Protein AF-A0A2K5R2P2-F1 (afdb_monomer_lite)

Foldseek 3Di:
DDWAAALVRDIDAEAEPDDDPDDDDAHWDADDDDHGHDPDTDHDDDPPHDDNRNVVVVDPPPPPDDD

Structure (mmCIF, N/CA/C/O backbone):
data_AF-A0A2K5R2P2-F1
#
_entry.id   AF-A0A2K5R2P2-F1
#
loop_
_atom_site.group_PDB
_atom_site.id
_atom_site.type_symbol
_atom_site.label_atom_id
_atom_site.label_alt_id
_atom_site.label_comp_id
_atom_site.label_asym_id
_atom_site.label_entity_id
_atom_site.label_seq_id
_atom_site.pdbx_PDB_ins_code
_atom_site.Cartn_x
_atom_site.Cartn_y
_atom_site.Cartn_z
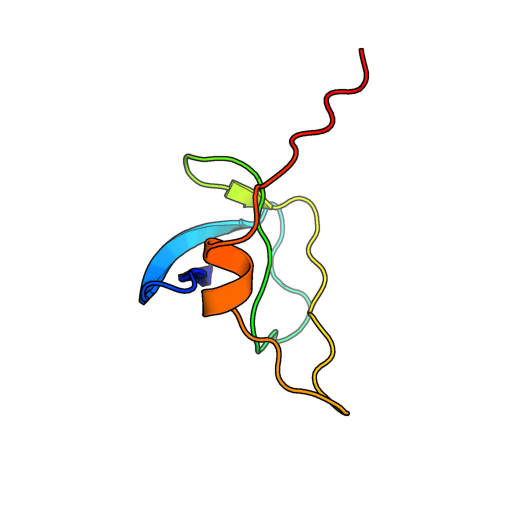_atom_site.occupancy
_atom_site.B_iso_or_equiv
_atom_site.auth_seq_id
_atom_site.auth_comp_id
_atom_site.auth_asym_id
_atom_site.auth_atom_id
_atom_site.pdbx_PDB_model_num
ATOM 1 N N . MET A 1 1 ? -6.901 11.023 -0.758 1.00 73.50 1 MET A N 1
ATOM 2 C CA . MET A 1 1 ? -5.539 10.696 -1.230 1.00 73.50 1 MET A CA 1
ATOM 3 C C . MET A 1 1 ? -4.755 10.134 -0.062 1.00 73.50 1 MET A C 1
ATOM 5 O O . MET A 1 1 ? -4.785 10.744 1.000 1.00 73.50 1 MET A O 1
ATOM 9 N N . PHE A 1 2 ? -4.076 9.007 -0.247 1.00 78.25 2 PHE A N 1
ATOM 10 C CA . PHE A 1 2 ? -3.147 8.445 0.738 1.00 78.25 2 PHE A CA 1
ATOM 11 C C . PHE A 1 2 ? -1.874 7.947 0.044 1.00 78.25 2 PHE A C 1
ATOM 13 O O . PHE A 1 2 ? -1.828 7.848 -1.183 1.00 78.25 2 PHE A O 1
ATOM 20 N N . ILE A 1 3 ? -0.826 7.688 0.826 1.00 82.31 3 ILE A N 1
ATOM 21 C CA . ILE A 1 3 ? 0.488 7.266 0.329 1.00 82.31 3 ILE A CA 1
ATOM 22 C C . ILE A 1 3 ? 0.724 5.810 0.720 1.00 82.31 3 ILE A C 1
ATOM 24 O O . ILE A 1 3 ? 0.505 5.444 1.872 1.00 82.31 3 ILE A O 1
ATOM 28 N N . LEU A 1 4 ? 1.193 5.002 -0.228 1.00 84.38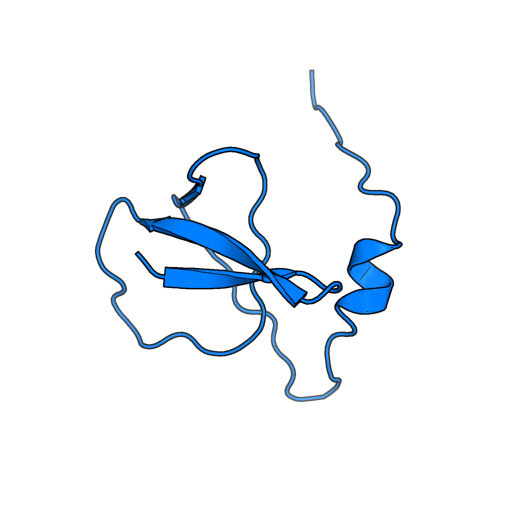 4 LEU A N 1
ATOM 29 C CA . LEU A 1 4 ? 1.692 3.650 0.022 1.00 84.38 4 LEU A CA 1
ATOM 30 C C . LEU A 1 4 ? 3.195 3.605 -0.243 1.00 84.38 4 LEU A C 1
ATOM 32 O O . LEU A 1 4 ? 3.670 4.258 -1.171 1.00 84.38 4 LEU A O 1
ATOM 36 N N . SER A 1 5 ? 3.927 2.820 0.540 1.00 82.25 5 SER A N 1
ATOM 37 C CA . SER A 1 5 ? 5.342 2.527 0.296 1.00 82.25 5 SER A CA 1
ATOM 38 C C . SER A 1 5 ? 5.483 1.117 -0.275 1.00 82.25 5 SER A C 1
ATOM 40 O O . SER A 1 5 ? 4.840 0.190 0.216 1.00 82.25 5 SER A O 1
ATOM 42 N N . ASP A 1 6 ? 6.301 0.952 -1.313 1.00 82.00 6 ASP A N 1
ATOM 43 C CA . ASP A 1 6 ? 6.650 -0.362 -1.858 1.00 82.00 6 ASP A CA 1
ATOM 44 C C . ASP A 1 6 ? 7.711 -1.083 -0.999 1.00 82.00 6 ASP A C 1
ATOM 46 O O . ASP A 1 6 ? 8.191 -0.554 0.007 1.00 82.00 6 ASP A O 1
ATOM 50 N N . GLY A 1 7 ? 8.090 -2.306 -1.391 1.00 80.38 7 GLY A N 1
ATOM 51 C CA . GLY A 1 7 ? 9.089 -3.116 -0.677 1.00 80.38 7 GLY A CA 1
ATOM 52 C C . GLY A 1 7 ? 10.513 -2.557 -0.682 1.00 80.38 7 GLY A C 1
ATOM 53 O O . GLY A 1 7 ? 11.360 -3.065 0.046 1.00 80.38 7 GLY A O 1
ATOM 54 N N . GLU A 1 8 ? 10.777 -1.504 -1.456 1.00 83.38 8 GLU A N 1
ATOM 55 C CA . GLU A 1 8 ? 12.042 -0.763 -1.477 1.00 83.38 8 GLU A CA 1
ATOM 56 C C . GLU A 1 8 ? 11.941 0.566 -0.703 1.00 83.38 8 GLU A C 1
ATOM 58 O O . GLU A 1 8 ? 12.903 1.335 -0.655 1.00 83.38 8 GLU A O 1
ATOM 63 N N . GLY A 1 9 ? 10.784 0.855 -0.096 1.00 82.56 9 GLY A N 1
ATOM 64 C CA . GLY A 1 9 ? 10.520 2.088 0.641 1.00 82.56 9 GLY A CA 1
ATOM 65 C C . GLY A 1 9 ? 10.208 3.294 -0.249 1.00 82.56 9 GLY A C 1
ATOM 66 O O . GLY A 1 9 ? 10.218 4.427 0.236 1.00 82.56 9 GLY A O 1
ATOM 67 N N . LYS A 1 10 ? 9.937 3.094 -1.546 1.00 83.06 10 LYS A N 1
ATOM 68 C CA . LYS A 1 10 ? 9.524 4.177 -2.445 1.00 83.06 10 LYS A CA 1
ATOM 69 C C . LYS A 1 10 ? 8.030 4.410 -2.324 1.00 83.06 10 LYS A C 1
ATOM 71 O O . LYS A 1 10 ? 7.232 3.478 -2.284 1.00 83.06 10 LYS A O 1
ATOM 76 N N . ASN A 1 11 ? 7.655 5.681 -2.318 1.00 83.00 11 ASN A N 1
ATOM 77 C CA . ASN A 1 11 ? 6.277 6.092 -2.100 1.00 83.00 11 ASN A CA 1
ATOM 78 C C . ASN A 1 11 ? 5.513 6.252 -3.419 1.00 83.00 11 ASN A C 1
ATOM 80 O O . ASN A 1 11 ? 5.998 6.883 -4.360 1.00 83.00 11 ASN A O 1
ATOM 84 N N . GLY A 1 12 ? 4.285 5.743 -3.448 1.00 80.06 12 GLY A N 1
ATOM 85 C CA . GLY A 1 12 ? 3.281 5.975 -4.479 1.00 80.06 12 GLY A CA 1
ATOM 86 C C . GLY A 1 12 ? 2.075 6.712 -3.899 1.00 80.06 12 GLY A C 1
ATOM 87 O O . GLY A 1 12 ? 1.626 6.412 -2.794 1.00 80.06 12 GLY A O 1
ATOM 88 N N . SER A 1 13 ? 1.551 7.688 -4.640 1.00 79.44 13 SER A N 1
ATOM 89 C CA . SER A 1 13 ? 0.314 8.387 -4.272 1.00 79.44 13 SER A CA 1
ATOM 90 C C . SER A 1 13 ? -0.896 7.677 -4.867 1.00 79.44 13 SER A C 1
ATOM 92 O O . SER A 1 13 ? -0.913 7.384 -6.065 1.00 79.44 13 SER A O 1
ATOM 94 N N . ILE A 1 14 ? -1.898 7.424 -4.025 1.00 79.81 14 ILE A N 1
ATOM 95 C CA . ILE A 1 14 ? -3.175 6.825 -4.405 1.00 79.81 14 ILE A CA 1
ATOM 96 C C . ILE A 1 14 ? -4.267 7.882 -4.278 1.00 79.81 14 ILE A C 1
ATOM 98 O O . ILE A 1 14 ? -4.500 8.447 -3.201 1.00 79.81 14 ILE A O 1
ATOM 102 N N . GLU A 1 15 ? -4.947 8.139 -5.387 1.00 80.75 15 GLU A N 1
ATOM 103 C CA . GLU A 1 15 ? -6.135 8.978 -5.437 1.00 80.75 15 GLU A CA 1
ATOM 104 C C . GLU A 1 15 ? -7.368 8.079 -5.394 1.00 80.75 15 GLU A C 1
ATOM 106 O O . GLU A 1 15 ? -7.400 7.015 -6.002 1.00 80.75 15 GLU A O 1
ATOM 111 N N . LEU A 1 16 ? -8.381 8.472 -4.633 1.00 72.94 16 LEU A N 1
ATOM 112 C CA . LEU A 1 16 ? -9.629 7.721 -4.540 1.00 72.94 16 LEU A CA 1
ATOM 113 C C . LEU A 1 16 ? -10.704 8.498 -5.282 1.00 72.94 16 LEU A C 1
ATOM 115 O O . LEU A 1 16 ? -10.712 9.729 -5.218 1.00 72.94 16 LEU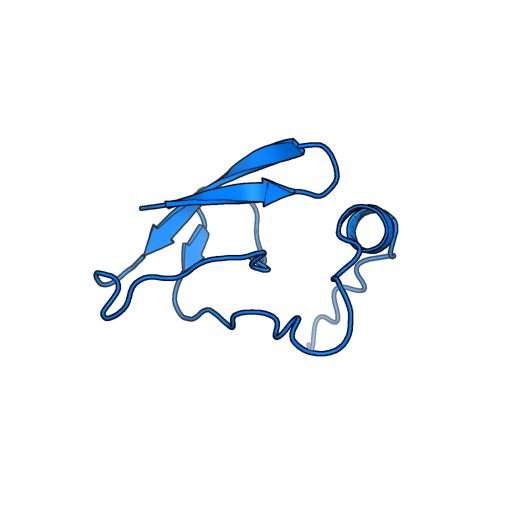 A O 1
ATOM 119 N N . MET A 1 17 ? -11.610 7.785 -5.949 1.00 73.75 17 MET A N 1
ATOM 120 C CA . MET A 1 17 ? -12.788 8.423 -6.541 1.00 73.75 17 MET A CA 1
ATOM 121 C C . MET A 1 17 ? -13.744 8.960 -5.470 1.00 73.75 17 MET A C 1
ATOM 123 O O . MET A 1 17 ? -14.329 10.023 -5.653 1.00 73.75 17 MET A O 1
ATOM 127 N N . GLU A 1 18 ? -13.848 8.264 -4.337 1.00 75.38 18 GLU A N 1
ATOM 128 C CA . GLU A 1 18 ? -14.665 8.654 -3.187 1.00 75.38 18 GLU A CA 1
ATOM 129 C C . GLU A 1 18 ? -13.821 8.633 -1.896 1.00 75.38 18 GLU A C 1
ATOM 131 O O . GLU A 1 18 ? -12.775 7.979 -1.857 1.00 75.38 18 GLU A O 1
ATOM 136 N N . PRO A 1 19 ? -14.195 9.384 -0.845 1.00 75.38 19 PRO A N 1
ATOM 137 C CA . PRO A 1 19 ? -13.498 9.335 0.442 1.00 75.38 19 PRO A CA 1
ATOM 138 C C . PRO A 1 19 ? -13.464 7.916 1.034 1.00 75.38 19 PRO A C 1
ATOM 140 O O . PRO A 1 19 ? -14.305 7.087 0.712 1.00 75.38 19 PRO A O 1
ATOM 143 N N . LEU A 1 20 ? -12.503 7.639 1.921 1.00 70.50 20 LEU A N 1
ATOM 144 C CA . LEU A 1 20 ? -12.506 6.387 2.684 1.00 70.50 20 LEU A CA 1
ATOM 145 C C . LEU A 1 20 ? -13.651 6.408 3.697 1.00 70.50 20 LEU A C 1
ATOM 147 O O . LEU A 1 20 ? -13.746 7.350 4.485 1.00 70.50 20 LEU A O 1
ATOM 151 N N . ASP A 1 21 ? -14.457 5.352 3.708 1.00 73.62 21 ASP A N 1
ATOM 152 C CA . ASP A 1 21 ? -15.506 5.165 4.714 1.00 73.62 21 ASP A CA 1
ATOM 153 C C . ASP A 1 21 ? -14.932 4.746 6.080 1.00 73.62 21 ASP A C 1
ATOM 155 O O . ASP A 1 21 ? -15.506 5.058 7.123 1.00 73.62 21 ASP A O 1
ATOM 159 N N . GLU A 1 22 ? -13.774 4.071 6.083 1.00 71.75 22 GLU A N 1
ATOM 160 C CA . GLU A 1 22 ? -13.112 3.533 7.277 1.00 71.75 22 GLU A CA 1
ATOM 161 C C . GLU A 1 22 ? -11.598 3.805 7.271 1.00 71.75 22 GLU A C 1
ATOM 163 O O . GLU A 1 22 ? -10.970 3.960 6.219 1.00 71.75 22 GLU A O 1
ATOM 168 N N . GLU A 1 23 ? -10.990 3.858 8.461 1.00 71.00 23 GLU A N 1
ATOM 169 C CA . GLU A 1 23 ? -9.538 3.980 8.600 1.00 71.00 23 GLU A CA 1
ATOM 170 C C . GLU A 1 23 ? -8.855 2.680 8.159 1.00 71.00 23 GLU A C 1
ATOM 172 O O . GLU A 1 23 ? -9.115 1.604 8.696 1.00 71.00 23 GLU A O 1
ATOM 177 N N . ILE A 1 24 ? -7.953 2.788 7.186 1.00 72.38 24 ILE A N 1
ATOM 178 C CA . ILE A 1 24 ? -7.174 1.660 6.672 1.00 72.38 24 ILE A CA 1
ATOM 179 C C . ILE A 1 24 ? -5.749 1.712 7.220 1.00 72.38 24 ILE A C 1
ATOM 181 O O . ILE A 1 24 ? -5.125 2.771 7.271 1.00 72.38 24 ILE A O 1
ATOM 185 N N . SER A 1 25 ? -5.211 0.555 7.602 1.00 66.56 25 SER A N 1
ATOM 186 C CA . SER A 1 25 ? -3.815 0.402 8.027 1.00 66.56 25 SER A CA 1
ATOM 187 C C . SER A 1 25 ? -3.185 -0.839 7.383 1.00 66.56 25 SER A C 1
ATOM 189 O O . SER A 1 25 ? -3.888 -1.753 6.969 1.00 66.56 25 SER A O 1
ATOM 191 N N . GLY A 1 26 ? -1.860 -0.876 7.238 1.00 64.94 26 GLY A N 1
ATOM 192 C CA . GLY A 1 26 ? -1.149 -1.997 6.603 1.00 64.94 26 GLY A CA 1
ATOM 193 C C . GLY A 1 26 ? -0.788 -1.781 5.126 1.00 64.94 26 GLY A C 1
ATOM 194 O O . GLY A 1 26 ? -0.791 -0.658 4.622 1.00 64.94 26 GLY A O 1
ATOM 195 N N . ILE A 1 27 ? -0.401 -2.865 4.446 1.00 57.38 27 ILE A N 1
ATOM 196 C CA . ILE A 1 27 ? 0.209 -2.843 3.105 1.00 57.38 27 ILE A CA 1
ATOM 197 C C . ILE A 1 27 ? -0.852 -3.120 2.028 1.00 57.38 27 ILE A C 1
ATOM 199 O O . ILE A 1 27 ? -1.557 -4.128 2.080 1.00 57.38 27 ILE A O 1
ATOM 203 N N . GLY A 1 28 ? -0.964 -2.227 1.040 1.00 54.62 28 GLY A N 1
ATOM 204 C CA . GLY A 1 28 ? -1.926 -2.322 -0.063 1.00 54.62 28 GLY A CA 1
ATOM 205 C C . GLY A 1 28 ? -1.256 -2.559 -1.418 1.00 54.62 28 GLY A C 1
ATOM 206 O O . GLY A 1 28 ? -0.201 -1.998 -1.709 1.00 54.62 28 GLY A O 1
ATOM 207 N N . ARG A 1 29 ? -1.885 -3.371 -2.276 1.00 53.12 29 ARG A N 1
ATOM 208 C CA . ARG A 1 29 ? -1.479 -3.546 -3.679 1.00 53.12 29 ARG A CA 1
ATOM 209 C C . ARG A 1 29 ? -2.254 -2.571 -4.555 1.00 53.12 29 ARG A C 1
ATOM 211 O O . ARG A 1 29 ? -3.479 -2.616 -4.589 1.00 53.12 29 ARG A O 1
ATOM 218 N N . ALA A 1 30 ? -1.539 -1.773 -5.334 1.00 51.44 30 ALA A N 1
ATOM 219 C CA . ALA A 1 30 ? -2.123 -0.965 -6.389 1.00 51.44 30 ALA A CA 1
ATOM 220 C C . ALA A 1 30 ? -1.484 -1.341 -7.733 1.00 51.44 30 ALA A C 1
ATOM 222 O O . ALA A 1 30 ? -0.266 -1.470 -7.832 1.00 51.44 30 ALA A O 1
ATOM 223 N N . ASN A 1 31 ? -2.307 -1.595 -8.749 1.00 42.03 31 ASN A N 1
ATOM 224 C CA . ASN A 1 31 ? -1.845 -1.924 -10.095 1.00 42.03 31 ASN A CA 1
ATOM 225 C C . ASN A 1 31 ? -1.934 -0.650 -10.956 1.00 42.03 31 ASN A C 1
ATOM 227 O O . ASN A 1 31 ? -2.940 0.046 -10.859 1.00 42.03 31 ASN A O 1
ATOM 231 N N . CYS A 1 32 ? -0.921 -0.390 -11.794 1.00 41.09 32 CYS A N 1
ATOM 232 C CA . CYS A 1 32 ? -0.779 0.727 -12.758 1.00 41.09 32 CYS A CA 1
ATOM 233 C C . CYS A 1 32 ? 0.023 1.972 -12.290 1.00 41.09 32 CYS A C 1
ATOM 235 O O . CYS A 1 32 ? -0.063 2.417 -11.153 1.00 41.09 32 CYS A O 1
ATOM 237 N N . LYS A 1 33 ? 0.857 2.522 -13.192 1.00 44.19 33 LYS A N 1
ATOM 238 C CA . LYS A 1 33 ? 1.754 3.681 -12.976 1.00 44.19 33 LYS A CA 1
ATOM 239 C C . LYS A 1 33 ? 1.088 5.004 -13.391 1.00 44.19 33 LYS A C 1
ATOM 241 O O . LYS A 1 33 ? 0.385 5.028 -14.393 1.00 44.19 33 LYS A O 1
ATOM 246 N N . ALA A 1 34 ? 1.476 6.085 -12.696 1.00 47.88 34 ALA A N 1
ATOM 247 C CA . ALA A 1 34 ? 0.886 7.436 -12.683 1.00 47.88 34 ALA A CA 1
ATOM 248 C C . ALA A 1 34 ? -0.444 7.478 -11.912 1.00 47.88 34 ALA A C 1
ATOM 250 O O . ALA A 1 34 ? -1.262 6.593 -12.113 1.00 47.88 34 ALA A O 1
ATOM 251 N N . ALA A 1 35 ? -0.568 8.447 -10.984 1.00 54.09 35 ALA A N 1
ATOM 252 C CA . ALA A 1 35 ? -1.643 8.630 -9.991 1.00 54.09 35 ALA A CA 1
ATOM 253 C C . ALA A 1 35 ? -2.760 7.578 -10.081 1.00 54.09 35 ALA A C 1
ATOM 255 O O . ALA A 1 35 ? -3.659 7.672 -10.917 1.00 54.09 35 ALA A O 1
ATOM 256 N N . ILE A 1 36 ? -2.656 6.534 -9.255 1.00 67.06 36 ILE A N 1
ATOM 257 C CA . ILE A 1 36 ? -3.619 5.435 -9.273 1.00 67.06 36 ILE A CA 1
ATOM 258 C C . ILE A 1 36 ? -4.960 5.999 -8.827 1.00 67.06 36 ILE A C 1
ATOM 260 O O . ILE A 1 36 ? -5.118 6.331 -7.654 1.00 67.06 36 ILE A O 1
ATOM 264 N N . MET A 1 37 ? -5.908 6.090 -9.758 1.00 66.88 37 MET A N 1
ATOM 265 C CA . MET A 1 37 ? -7.307 6.350 -9.449 1.00 66.88 37 MET A CA 1
ATOM 266 C C . MET A 1 37 ? -7.920 5.033 -8.973 1.00 66.88 37 MET A C 1
ATOM 268 O O . MET A 1 37 ? -8.285 4.156 -9.754 1.00 66.88 37 MET A O 1
ATOM 272 N N . CYS A 1 38 ? -7.920 4.853 -7.660 1.00 67.75 38 CYS A N 1
ATOM 273 C CA . CYS A 1 38 ? -8.359 3.646 -6.991 1.00 67.75 38 CYS A CA 1
ATOM 274 C C . CYS A 1 38 ? -9.884 3.521 -7.081 1.00 67.75 38 CYS A C 1
ATOM 276 O O . CYS A 1 38 ? -10.618 4.357 -6.551 1.00 67.75 38 CYS A O 1
ATOM 278 N N . ALA A 1 39 ? -10.344 2.464 -7.752 1.00 69.94 39 ALA A N 1
ATOM 279 C CA . ALA A 1 39 ? -11.752 2.072 -7.774 1.00 69.94 39 ALA A CA 1
ATOM 280 C C . ALA A 1 39 ? -12.124 1.158 -6.596 1.00 69.94 39 ALA A C 1
ATOM 282 O O . ALA A 1 39 ? -13.255 1.182 -6.128 1.00 69.94 39 ALA A O 1
ATOM 283 N N . SER A 1 40 ? -11.176 0.345 -6.123 1.00 72.62 40 SE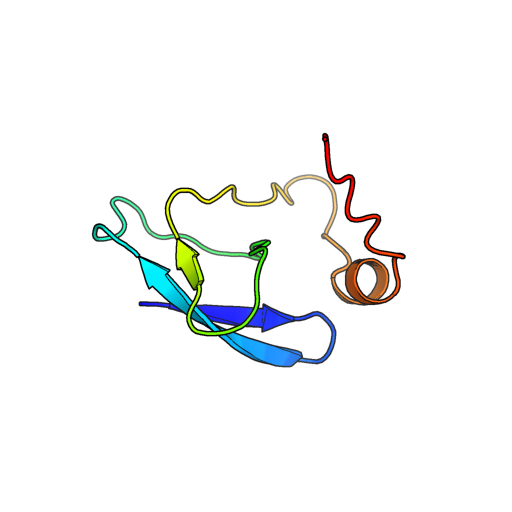R A N 1
ATOM 284 C CA . SER A 1 40 ? -11.361 -0.587 -5.010 1.00 72.62 40 SER A CA 1
ATOM 285 C C . SER A 1 40 ? -10.008 -1.006 -4.443 1.00 72.62 40 SER A C 1
ATOM 287 O O . SER A 1 40 ? -9.040 -1.126 -5.198 1.00 72.62 40 SER A O 1
ATOM 289 N N . TYR A 1 41 ? -9.954 -1.320 -3.152 1.00 77.56 41 TYR A N 1
ATOM 290 C CA . TYR A 1 41 ? -8.770 -1.859 -2.486 1.00 77.56 41 TYR A CA 1
ATOM 291 C C . TYR A 1 41 ? -9.138 -3.064 -1.616 1.00 77.56 41 TYR A C 1
ATOM 293 O O . TYR A 1 41 ? -10.287 -3.234 -1.214 1.00 77.56 41 TYR A O 1
ATOM 301 N N . VAL A 1 42 ? -8.145 -3.900 -1.316 1.00 80.81 42 VAL A N 1
ATOM 302 C CA . VAL A 1 42 ? -8.263 -4.997 -0.350 1.00 80.81 42 VAL A CA 1
ATOM 303 C C . VAL A 1 42 ? -7.067 -4.921 0.584 1.00 80.81 42 VAL A C 1
ATOM 305 O O . VAL A 1 42 ? -5.922 -4.885 0.130 1.00 80.81 42 VAL A O 1
ATOM 308 N N . GLN A 1 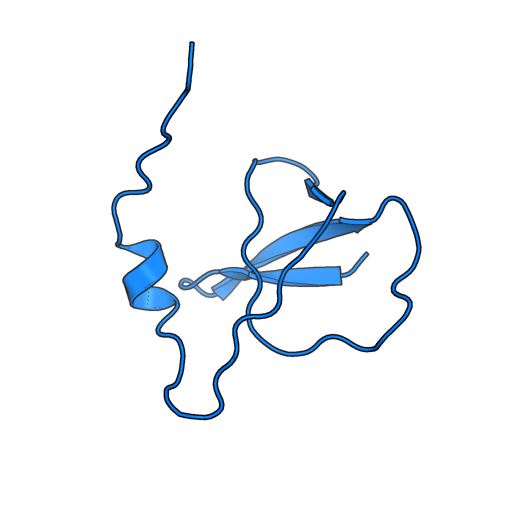43 ? -7.339 -4.889 1.885 1.00 79.44 43 GLN A N 1
ATOM 309 C CA . GLN A 1 43 ? -6.306 -4.925 2.909 1.00 79.44 43 GLN A CA 1
ATOM 310 C C . GLN A 1 43 ? -5.833 -6.367 3.106 1.00 79.44 43 GLN A C 1
ATOM 312 O O . GLN A 1 43 ? -6.642 -7.287 3.256 1.00 79.44 43 GLN A O 1
ATOM 317 N N . PHE A 1 44 ? -4.518 -6.572 3.096 1.00 81.00 44 PHE A N 1
ATOM 318 C CA . PHE A 1 44 ? -3.949 -7.878 3.399 1.00 81.00 44 PHE A CA 1
ATOM 319 C C . PHE A 1 44 ? -4.097 -8.160 4.894 1.00 81.00 44 PHE A C 1
ATOM 321 O O . PHE A 1 44 ? -3.794 -7.318 5.736 1.00 81.00 44 PHE A O 1
ATOM 328 N N . LYS A 1 45 ? -4.593 -9.354 5.219 1.00 80.56 45 LYS A N 1
ATOM 329 C CA . LYS A 1 45 ? -4.806 -9.793 6.596 1.00 80.56 45 LYS A CA 1
ATOM 330 C C . LYS A 1 45 ? -3.518 -10.404 7.149 1.00 80.56 45 LYS A C 1
ATOM 332 O O . LYS A 1 45 ? -3.053 -11.407 6.615 1.00 80.56 45 LYS A O 1
ATOM 337 N N . GLU A 1 46 ? -2.976 -9.829 8.220 1.00 75.38 46 GLU A N 1
ATOM 338 C CA . GLU A 1 46 ? -1.682 -10.234 8.799 1.00 75.38 46 GLU A CA 1
ATOM 339 C C . GLU A 1 46 ? -1.795 -10.968 10.149 1.00 75.38 46 GLU A C 1
ATOM 341 O O . GLU A 1 46 ? -0.783 -11.240 10.787 1.00 75.38 46 GLU A O 1
ATOM 346 N N . ASP A 1 47 ? -3.006 -11.344 10.580 1.00 78.19 47 ASP A N 1
ATOM 347 C CA . ASP A 1 47 ? -3.276 -11.950 11.897 1.00 78.19 47 ASP A CA 1
ATOM 348 C C . ASP A 1 47 ? -2.384 -13.158 12.240 1.00 78.19 47 ASP A C 1
ATOM 350 O O . ASP A 1 47 ? -2.049 -13.371 13.403 1.00 78.19 47 ASP A O 1
ATOM 354 N N . ASN A 1 48 ? -2.012 -13.960 11.235 1.00 75.44 48 ASN A N 1
ATOM 355 C CA . ASN A 1 48 ? -1.236 -15.190 11.422 1.00 75.44 48 ASN A CA 1
ATOM 356 C C . ASN A 1 48 ? 0.207 -15.091 10.911 1.00 75.44 48 ASN A C 1
ATOM 358 O O . ASN A 1 48 ? 1.068 -15.834 11.382 1.00 75.44 48 ASN A O 1
ATOM 362 N N . GLN A 1 49 ? 0.467 -14.245 9.911 1.00 80.19 49 GLN A N 1
ATOM 363 C CA . GLN A 1 49 ? 1.767 -14.124 9.252 1.00 80.19 49 GLN A CA 1
ATOM 364 C C . GLN A 1 49 ? 1.942 -12.709 8.701 1.00 80.19 49 GLN A C 1
ATOM 366 O O . GLN A 1 49 ? 1.047 -12.183 8.044 1.00 80.19 49 GLN A O 1
ATOM 371 N N . THR A 1 50 ? 3.121 -12.131 8.925 1.00 85.38 50 THR A N 1
ATOM 372 C CA . THR A 1 50 ? 3.509 -10.844 8.341 1.00 85.38 50 THR A CA 1
ATOM 373 C C . THR A 1 50 ? 3.766 -10.998 6.845 1.00 85.38 50 THR A C 1
ATOM 375 O O . THR A 1 50 ? 4.457 -11.926 6.411 1.00 85.38 50 THR A O 1
ATOM 378 N N . PHE A 1 51 ? 3.234 -10.078 6.051 1.00 83.69 51 PHE A N 1
ATOM 379 C CA . PHE A 1 51 ? 3.437 -10.029 4.615 1.00 83.69 51 PHE A CA 1
ATOM 380 C C . PHE A 1 51 ? 4.839 -9.497 4.294 1.00 83.69 51 PHE A C 1
ATOM 382 O O . PHE A 1 51 ? 5.200 -8.370 4.636 1.00 83.69 51 PHE A O 1
ATOM 389 N N . ASN A 1 52 ? 5.653 -10.304 3.609 1.00 85.75 52 ASN A N 1
ATOM 390 C CA . ASN A 1 52 ? 6.988 -9.883 3.192 1.00 85.75 52 ASN A CA 1
ATOM 391 C C . ASN A 1 52 ? 6.916 -9.101 1.873 1.00 85.75 52 ASN A C 1
ATOM 393 O O . ASN A 1 52 ? 6.978 -9.672 0.783 1.00 85.75 52 ASN A O 1
ATOM 397 N N . LEU A 1 53 ? 6.799 -7.779 1.991 1.00 82.88 53 LEU A N 1
ATOM 398 C CA . LEU A 1 53 ? 6.711 -6.877 0.845 1.00 82.88 53 LEU A CA 1
ATOM 399 C C . LEU A 1 53 ? 7.999 -6.839 0.002 1.00 82.88 53 LEU A C 1
ATOM 401 O O . LEU A 1 53 ? 7.920 -6.664 -1.210 1.00 82.88 53 LEU A O 1
ATOM 405 N N . GLY A 1 54 ? 9.170 -7.058 0.610 1.00 83.06 54 GLY A N 1
ATOM 406 C CA . GLY A 1 54 ? 10.440 -7.148 -0.122 1.00 83.06 54 GLY A CA 1
ATOM 407 C C . GLY A 1 54 ? 10.462 -8.345 -1.072 1.00 83.06 54 GLY A C 1
ATOM 408 O O . GLY A 1 54 ? 10.746 -8.194 -2.256 1.00 83.06 54 GLY A O 1
ATOM 409 N N . LEU A 1 55 ? 10.036 -9.515 -0.585 1.00 84.75 55 LEU A N 1
ATOM 410 C CA . LEU A 1 55 ? 9.899 -10.711 -1.422 1.00 84.75 55 LEU A CA 1
ATOM 411 C C . LEU A 1 55 ? 8.852 -10.517 -2.530 1.00 84.75 55 LEU A C 1
ATOM 413 O O . LEU A 1 55 ? 9.028 -11.001 -3.644 1.00 84.75 55 LEU A O 1
ATOM 417 N N . TYR A 1 56 ? 7.763 -9.800 -2.240 1.00 84.25 56 TYR A N 1
ATOM 418 C CA . TYR A 1 56 ? 6.748 -9.483 -3.243 1.00 84.25 56 TYR A CA 1
ATOM 419 C C . TYR A 1 56 ? 7.291 -8.583 -4.364 1.00 84.25 56 TYR A C 1
ATOM 421 O O . TYR A 1 56 ? 6.939 -8.787 -5.523 1.00 84.25 56 TYR A O 1
ATOM 429 N N . ASN A 1 57 ? 8.171 -7.630 -4.046 1.00 80.62 57 ASN A N 1
ATOM 430 C CA . ASN A 1 57 ? 8.840 -6.799 -5.050 1.00 80.62 57 ASN A CA 1
ATOM 431 C C . ASN A 1 57 ? 9.752 -7.616 -5.983 1.00 80.62 57 ASN A C 1
ATOM 433 O O . ASN A 1 57 ? 9.892 -7.272 -7.154 1.00 80.62 57 ASN A O 1
ATOM 437 N N . GLU A 1 58 ? 10.367 -8.683 -5.472 1.00 81.62 58 GLU A N 1
ATOM 438 C CA . GLU A 1 58 ? 11.231 -9.582 -6.249 1.00 81.62 58 GLU A CA 1
ATOM 439 C C . GLU A 1 58 ? 10.439 -10.588 -7.098 1.00 81.62 58 GLU A C 1
ATOM 441 O O . GLU A 1 58 ? 10.980 -11.166 -8.045 1.00 81.62 58 GLU A O 1
ATOM 446 N N . ALA A 1 59 ? 9.162 -10.812 -6.775 1.00 79.62 59 ALA A N 1
ATOM 447 C CA . ALA A 1 59 ? 8.330 -11.753 -7.501 1.00 79.62 59 ALA A CA 1
ATOM 448 C C . ALA A 1 59 ? 8.091 -11.261 -8.942 1.00 79.62 59 ALA A C 1
ATOM 450 O O . ALA A 1 59 ? 7.734 -10.095 -9.147 1.00 79.62 59 ALA A O 1
ATOM 451 N N . PRO A 1 60 ? 8.231 -12.131 -9.962 1.00 65.81 60 PRO A N 1
ATOM 452 C CA . PRO A 1 60 ? 7.843 -11.773 -11.316 1.00 65.81 60 PRO A CA 1
ATOM 453 C C . PRO A 1 60 ? 6.341 -11.475 -11.324 1.00 65.81 60 PRO A C 1
ATOM 455 O O . PRO A 1 60 ? 5.510 -12.362 -11.133 1.00 65.81 60 PRO A O 1
ATOM 458 N N . LEU A 1 61 ? 5.990 -10.204 -11.518 1.00 64.12 61 LEU A N 1
ATOM 459 C CA . LEU A 1 61 ? 4.612 -9.791 -11.748 1.00 64.12 61 LEU A CA 1
ATOM 460 C C . LEU A 1 61 ? 4.196 -10.319 -13.126 1.00 64.12 61 LEU A C 1
ATOM 462 O O . LEU A 1 61 ? 4.419 -9.661 -14.141 1.00 64.12 61 LEU A O 1
ATOM 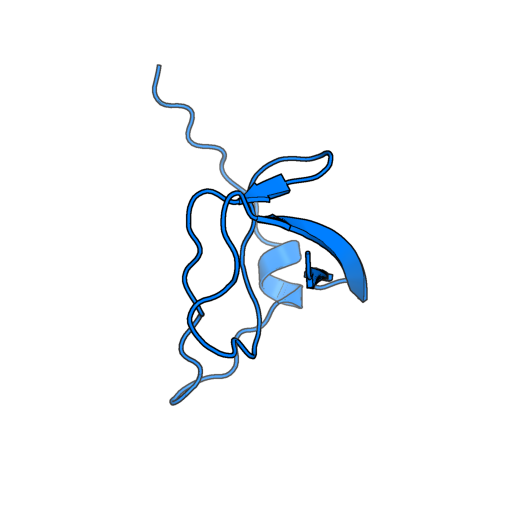466 N N . GLU A 1 62 ? 3.607 -11.513 -13.176 1.00 51.97 62 GLU A N 1
ATOM 467 C CA . GLU A 1 62 ? 2.910 -11.975 -14.373 1.00 51.97 62 GLU A CA 1
ATOM 468 C C . GLU A 1 62 ? 1.688 -11.080 -14.591 1.00 51.97 62 GLU A C 1
ATOM 470 O O . GLU A 1 62 ? 0.663 -11.179 -13.912 1.00 51.97 62 GLU A O 1
ATOM 475 N N . ILE A 1 63 ? 1.812 -10.155 -15.541 1.00 54.12 63 ILE A N 1
ATOM 476 C CA . ILE A 1 63 ? 0.661 -9.456 -16.095 1.00 54.12 63 ILE A CA 1
ATOM 477 C C . ILE A 1 63 ? -0.061 -10.473 -16.978 1.00 54.12 63 ILE A C 1
ATOM 479 O O . ILE A 1 63 ? 0.301 -10.674 -18.134 1.00 54.12 63 ILE A O 1
ATOM 483 N N . VAL A 1 64 ? -1.076 -11.132 -16.425 1.00 50.34 64 VAL A N 1
ATOM 484 C CA . VAL A 1 64 ? -2.009 -11.937 -17.215 1.00 50.34 64 VAL A CA 1
ATOM 485 C C . VAL A 1 64 ? -2.939 -10.961 -17.940 1.00 50.34 64 VAL A C 1
ATOM 487 O O . VAL A 1 64 ? -3.939 -10.511 -17.382 1.00 50.34 64 VAL A O 1
ATOM 490 N N . GLN A 1 65 ? -2.572 -10.558 -19.159 1.00 44.12 65 GLN A N 1
ATOM 491 C CA . GLN A 1 65 ? -3.520 -9.926 -20.076 1.00 44.12 65 GLN A CA 1
ATOM 492 C C . GLN A 1 65 ? -4.450 -11.022 -20.603 1.00 44.12 65 GLN A C 1
ATOM 494 O O . GLN A 1 65 ? -4.005 -11.954 -21.265 1.00 44.12 65 GLN A O 1
ATOM 499 N N . HIS A 1 66 ? -5.733 -10.932 -20.262 1.00 44.47 66 HIS A N 1
ATOM 500 C CA . HIS A 1 66 ? -6.771 -11.648 -20.991 1.00 44.47 66 HIS A CA 1
ATOM 501 C C . HIS A 1 66 ? -7.105 -10.820 -22.238 1.00 44.47 66 HIS A C 1
ATOM 503 O O . HIS A 1 66 ? -7.552 -9.680 -22.092 1.00 44.47 66 HIS A O 1
ATOM 509 N N . ASP A 1 67 ? -6.818 -11.379 -23.416 1.00 51.97 67 ASP A N 1
ATOM 510 C CA . ASP A 1 67 ? -7.278 -10.873 -24.719 1.00 51.97 67 ASP A CA 1
ATOM 511 C C . ASP A 1 67 ? -8.807 -10.980 -24.865 1.00 51.97 67 ASP A C 1
ATOM 513 O O . ASP A 1 67 ? -9.389 -11.973 -24.358 1.00 51.97 67 ASP A O 1
#

Secondary structure (DSSP, 8-state):
-EEEE-TTS-EEEEEESS--SS---S-B---SSSSEEES---BPP-SSS---HHHHHHS--------

InterPro domains:
  IPR012340 Nucleic acid-binding, OB-fold [G3DSA:2.40.50.140] (1-66)
  IPR012340 Nucleic acid-binding, OB-fold [SSF50249] (1-59)
  IPR013970 Replication factor A protein 3 [PF08661] (1-58)

pLDDT: mean 71.05, std 12.94, range [41.09, 85.75]

Radius of gyration: 13.08 Å; chains: 1; bounding box: 28×26×37 Å

Organism: Cebus imitator (NCBI:txid2715852)

Sequence (67 aa):
MFILSDGEGKNGSIELMEPLDEEISGIGRANCKAAIMCASYVQFKEDNQTFNLGLYNEAPLEIVQHD